Protein AF-A0AAW2S5D2-F1 (afdb_monomer_lite)

Radius of gyration: 19.03 Å; chains: 1; bounding box: 50×20×48 Å

pLDDT: mean 78.14, std 13.16, range [39.78, 91.56]

Secondary structure (DSSP, 8-state):
-HHHHHHHTSPSSHHHHHHHHS--SSHHHHHHHHHHHHHHHHHHHHHHHHHHHHHHHHHHHHTTSS---

Structure (mmCIF, N/CA/C/O backbone):
data_AF-A0AAW2S5D2-F1
#
_entry.id   AF-A0AAW2S5D2-F1
#
loop_
_atom_site.group_PDB
_atom_site.id
_atom_site.type_symbol
_atom_site.label_atom_id
_atom_site.label_alt_id
_atom_site.label_comp_id
_atom_site.label_asym_id
_atom_site.label_entity_id
_atom_site.label_seq_id
_atom_site.pdbx_PDB_ins_code
_atom_site.Cartn_x
_atom_site.Cartn_y
_atom_site.Cartn_z
_atom_site.occupancy
_atom_site.B_iso_or_equiv
_atom_site.auth_seq_id
_atom_site.auth_comp_id
_atom_site.auth_asym_id
_atom_site.auth_atom_id
_atom_site.pdbx_PDB_model_num
ATOM 1 N N . MET A 1 1 ? 14.709 -12.747 -2.163 1.00 63.31 1 MET A N 1
ATOM 2 C CA . MET A 1 1 ? 13.836 -11.825 -2.926 1.00 63.31 1 MET A CA 1
ATOM 3 C C . MET A 1 1 ? 13.317 -10.768 -1.950 1.00 63.31 1 MET A C 1
ATOM 5 O O . MET A 1 1 ? 12.357 -11.032 -1.241 1.00 63.31 1 MET A O 1
ATOM 9 N N . LEU A 1 2 ? 14.015 -9.633 -1.825 1.00 78.75 2 LEU A N 1
ATOM 10 C CA . LEU A 1 2 ? 13.840 -8.664 -0.724 1.00 78.75 2 LEU A CA 1
ATOM 11 C C . LEU A 1 2 ? 12.442 -8.007 -0.690 1.00 78.75 2 LEU A C 1
ATOM 13 O O . LEU A 1 2 ? 11.898 -7.749 0.380 1.00 78.75 2 LEU A O 1
ATOM 17 N N . VAL A 1 3 ? 11.838 -7.811 -1.865 1.00 78.62 3 VAL A N 1
ATOM 18 C CA . VAL A 1 3 ? 10.476 -7.275 -2.037 1.00 78.62 3 VAL A CA 1
ATOM 19 C C . VAL A 1 3 ? 9.426 -8.190 -1.398 1.00 78.62 3 VAL A C 1
ATOM 21 O O . VAL A 1 3 ? 8.565 -7.716 -0.669 1.00 78.62 3 VAL A O 1
ATOM 24 N N . ASN A 1 4 ? 9.535 -9.508 -1.598 1.00 78.44 4 ASN A N 1
ATOM 25 C CA . ASN A 1 4 ? 8.580 -10.475 -1.049 1.00 78.44 4 ASN A CA 1
ATOM 26 C C . ASN A 1 4 ? 8.637 -10.529 0.490 1.00 78.44 4 ASN A C 1
ATOM 28 O O . ASN A 1 4 ? 7.607 -10.531 1.161 1.00 78.44 4 ASN A O 1
ATOM 32 N N . THR A 1 5 ? 9.845 -10.514 1.065 1.00 82.38 5 THR A N 1
ATOM 33 C CA . THR A 1 5 ? 10.024 -10.442 2.52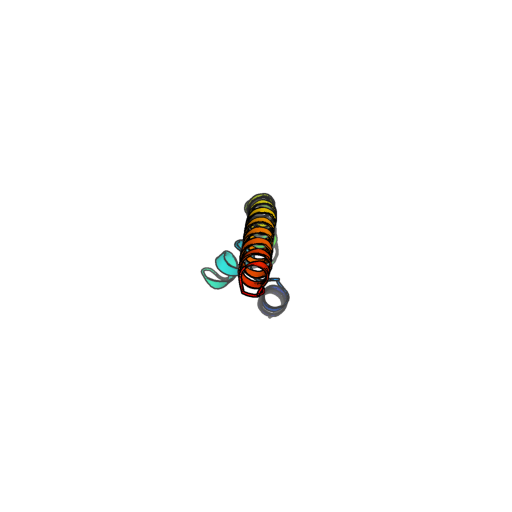5 1.00 82.38 5 THR A CA 1
ATOM 34 C C . THR A 1 5 ? 9.493 -9.133 3.102 1.00 82.38 5 THR A C 1
ATOM 36 O O . THR A 1 5 ? 8.900 -9.143 4.175 1.00 82.38 5 THR A O 1
ATOM 39 N N . PHE A 1 6 ? 9.643 -8.018 2.379 1.00 82.62 6 PHE A N 1
ATOM 40 C CA . PHE A 1 6 ? 9.087 -6.732 2.791 1.00 82.62 6 PHE A CA 1
ATOM 41 C C . PHE A 1 6 ? 7.554 -6.765 2.818 1.00 82.62 6 PHE A C 1
ATOM 43 O O . PHE A 1 6 ? 6.952 -6.392 3.819 1.00 82.62 6 PHE A O 1
ATOM 50 N N . THR A 1 7 ? 6.914 -7.284 1.764 1.00 81.00 7 THR A N 1
ATOM 51 C CA . THR A 1 7 ? 5.447 -7.363 1.695 1.00 81.00 7 THR A CA 1
ATOM 52 C C . THR A 1 7 ? 4.832 -8.243 2.781 1.00 81.00 7 THR A C 1
ATOM 54 O O . THR A 1 7 ? 3.736 -7.947 3.240 1.00 81.00 7 THR A O 1
ATOM 57 N N . GLN A 1 8 ? 5.536 -9.286 3.232 1.00 83.50 8 GLN A N 1
ATOM 58 C CA . GLN A 1 8 ? 5.075 -10.159 4.321 1.00 83.50 8 GLN A CA 1
ATOM 59 C C . GLN A 1 8 ? 5.106 -9.481 5.698 1.00 83.50 8 GLN A C 1
ATOM 61 O O . GLN A 1 8 ? 4.380 -9.903 6.592 1.00 83.50 8 GLN A O 1
ATOM 66 N N . GLY A 1 9 ? 5.928 -8.441 5.876 1.00 85.06 9 GLY A N 1
ATOM 67 C CA . GLY A 1 9 ? 5.991 -7.659 7.114 1.00 85.06 9 GLY A CA 1
ATOM 68 C C . GLY A 1 9 ? 4.959 -6.531 7.199 1.00 85.06 9 GLY A C 1
ATOM 69 O O . GLY A 1 9 ? 4.879 -5.859 8.224 1.00 85.06 9 GLY A O 1
ATOM 70 N N . LEU A 1 10 ? 4.183 -6.293 6.137 1.00 85.62 10 LEU A N 1
ATOM 71 C CA . LEU A 1 10 ? 3.176 -5.237 6.117 1.00 85.62 10 LEU A CA 1
ATOM 72 C C . LEU A 1 10 ? 1.916 -5.664 6.875 1.00 85.62 10 LEU A C 1
ATOM 74 O O . LEU A 1 10 ? 1.445 -6.795 6.759 1.00 85.62 10 LEU A O 1
ATOM 78 N N . HIS A 1 11 ? 1.337 -4.724 7.620 1.00 83.31 11 HIS A N 1
ATOM 79 C CA . HIS A 1 11 ? 0.015 -4.914 8.207 1.00 83.31 11 HIS A CA 1
ATOM 80 C C . HIS A 1 11 ? -1.051 -5.026 7.109 1.00 83.31 11 HIS A C 1
ATOM 82 O O . HIS A 1 11 ? -0.953 -4.399 6.054 1.00 83.31 11 HIS A O 1
ATOM 88 N N . GLY A 1 12 ? -2.091 -5.820 7.373 1.00 83.12 12 GLY A N 1
ATOM 89 C CA . GLY A 1 12 ? -3.228 -5.947 6.465 1.00 83.12 12 GLY A CA 1
ATOM 90 C C . GLY A 1 12 ? -3.986 -4.624 6.329 1.00 83.12 12 GLY A C 1
ATOM 91 O O . GLY A 1 12 ? -4.405 -4.053 7.336 1.00 83.12 12 GLY A O 1
ATOM 92 N N . GLY A 1 13 ? -4.178 -4.178 5.087 1.00 87.00 13 GLY A N 1
ATOM 93 C CA . GLY A 1 13 ? -4.819 -2.911 4.728 1.00 87.00 13 GLY A CA 1
ATOM 94 C C . GLY A 1 13 ? -4.869 -2.696 3.205 1.00 87.00 13 GLY A C 1
ATOM 95 O O . GLY A 1 13 ? -4.338 -3.522 2.450 1.00 87.00 13 GLY A O 1
ATOM 96 N N . PRO A 1 14 ? -5.521 -1.623 2.722 1.00 89.19 14 PRO A N 1
ATOM 97 C CA . PRO A 1 14 ? -5.602 -1.258 1.305 1.00 89.19 14 PRO A CA 1
ATOM 98 C C . PRO A 1 14 ? -4.290 -1.341 0.501 1.00 89.19 14 PRO A C 1
ATOM 100 O O . PRO A 1 14 ? -4.300 -1.798 -0.646 1.00 89.19 14 PRO A O 1
ATOM 103 N N . LEU A 1 15 ? -3.159 -0.927 1.078 1.00 90.12 15 LEU A N 1
ATOM 104 C CA . LEU A 1 15 ? -1.840 -1.020 0.451 1.00 90.12 15 LEU A CA 1
ATOM 105 C C . LEU A 1 15 ? -1.399 -2.481 0.310 1.00 90.12 15 LEU A C 1
ATOM 107 O O . LEU A 1 15 ? -0.976 -2.894 -0.772 1.00 90.12 15 LEU A O 1
ATOM 111 N N . PHE A 1 16 ? -1.529 -3.274 1.376 1.00 89.62 16 PHE A N 1
ATOM 112 C CA . PHE A 1 16 ? -1.207 -4.702 1.352 1.00 89.62 16 PHE A CA 1
ATOM 113 C C . PHE A 1 16 ? -2.058 -5.445 0.314 1.00 89.62 16 PHE A C 1
ATOM 115 O O . PHE A 1 16 ? -1.525 -6.203 -0.495 1.00 89.62 16 PHE A O 1
ATOM 122 N N . GLU A 1 17 ? -3.364 -5.175 0.261 1.00 89.88 17 GLU A N 1
ATOM 123 C CA . GLU A 1 17 ? -4.258 -5.765 -0.742 1.00 89.88 17 GLU A CA 1
ATOM 124 C C . GLU A 1 17 ? -3.862 -5.387 -2.175 1.00 89.88 17 GLU A C 1
ATOM 126 O O . GLU A 1 17 ? -3.943 -6.214 -3.087 1.00 89.88 17 GLU A O 1
ATOM 131 N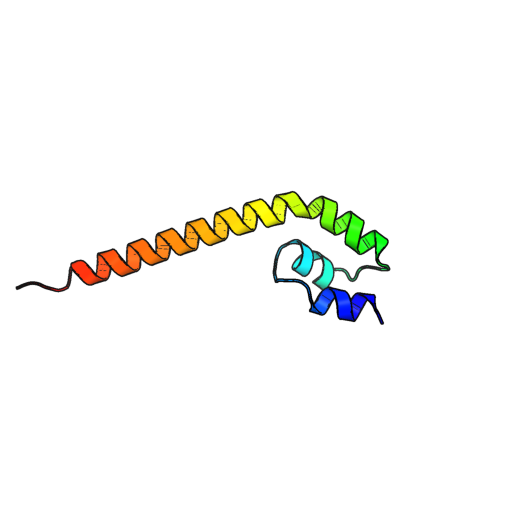 N . SER A 1 18 ? -3.428 -4.143 -2.391 1.00 90.94 18 SER A N 1
ATOM 132 C CA . SER A 1 18 ? -2.926 -3.677 -3.687 1.00 90.94 18 SER A CA 1
ATOM 133 C C . SER A 1 18 ? -1.675 -4.447 -4.120 1.00 90.94 18 SER A C 1
ATOM 135 O O . SER A 1 18 ? -1.583 -4.897 -5.266 1.00 90.94 18 SER A O 1
ATOM 137 N N . LEU A 1 19 ? -0.738 -4.657 -3.192 1.00 90.25 19 LEU A N 1
ATOM 138 C CA . LEU A 1 19 ? 0.500 -5.401 -3.434 1.00 90.25 19 LEU A CA 1
ATOM 139 C C . LEU A 1 19 ? 0.249 -6.903 -3.636 1.00 90.25 19 LEU A C 1
ATOM 141 O O . LEU A 1 19 ? 0.902 -7.514 -4.479 1.00 90.25 19 LEU A O 1
ATOM 145 N N . ALA A 1 20 ? -0.729 -7.482 -2.937 1.00 87.62 20 ALA A N 1
ATOM 146 C CA . ALA A 1 20 ? -1.136 -8.875 -3.120 1.00 87.62 20 ALA A CA 1
ATOM 147 C C . ALA A 1 20 ? -1.789 -9.117 -4.493 1.00 87.62 20 ALA A C 1
ATOM 149 O O . ALA A 1 20 ? -1.554 -10.150 -5.117 1.00 87.62 20 ALA A O 1
ATOM 150 N N . LYS A 1 21 ? -2.589 -8.161 -4.990 1.00 89.94 21 LYS A N 1
ATOM 151 C CA . LYS A 1 21 ? -3.237 -8.246 -6.314 1.00 89.94 21 LYS A CA 1
ATOM 152 C C . LYS A 1 21 ? -2.248 -8.073 -7.459 1.00 89.94 21 LYS A C 1
ATOM 154 O O . LYS A 1 21 ? -2.346 -8.763 -8.471 1.00 89.94 21 LYS A O 1
ATOM 159 N N . LYS A 1 22 ? -1.323 -7.122 -7.325 1.00 90.31 22 LYS A N 1
ATOM 160 C CA . LYS A 1 22 ? -0.286 -6.855 -8.320 1.00 90.31 22 LYS A CA 1
ATOM 161 C C . LYS A 1 22 ? 1.055 -6.709 -7.604 1.00 90.31 22 LYS A C 1
ATOM 163 O O . LYS A 1 22 ? 1.301 -5.626 -7.062 1.00 90.31 22 LYS A O 1
ATOM 168 N N . PRO A 1 23 ? 1.930 -7.731 -7.658 1.00 87.19 23 PRO A N 1
ATOM 169 C CA . PRO A 1 23 ? 3.262 -7.647 -7.080 1.00 87.19 23 PRO A CA 1
ATOM 170 C C . PRO A 1 23 ? 3.995 -6.401 -7.580 1.00 87.19 23 PRO A C 1
ATOM 172 O O . PRO A 1 23 ? 3.879 -6.027 -8.753 1.00 87.19 23 PRO A O 1
ATOM 175 N N . ALA A 1 24 ? 4.706 -5.731 -6.680 1.00 87.62 24 ALA A N 1
ATOM 176 C CA . ALA A 1 24 ? 5.561 -4.616 -7.053 1.00 87.62 24 ALA A CA 1
ATOM 177 C C . ALA A 1 24 ? 6.833 -5.132 -7.733 1.00 87.62 24 ALA A C 1
ATOM 179 O O . ALA A 1 24 ? 7.363 -6.180 -7.356 1.00 87.62 24 ALA A O 1
ATOM 180 N N . ALA A 1 25 ? 7.309 -4.400 -8.739 1.00 89.06 25 ALA A N 1
ATOM 181 C CA . ALA A 1 25 ? 8.526 -4.771 -9.461 1.00 89.06 25 ALA A CA 1
ATOM 182 C C . ALA A 1 25 ? 9.787 -4.523 -8.616 1.00 89.06 25 ALA A C 1
ATOM 184 O O . ALA A 1 25 ? 10.715 -5.332 -8.617 1.00 89.06 25 ALA A O 1
ATOM 185 N N . ASP A 1 26 ? 9.799 -3.419 -7.872 1.00 90.25 26 ASP A N 1
ATOM 186 C CA . ASP A 1 26 ? 10.913 -2.978 -7.046 1.00 90.25 26 ASP A CA 1
ATOM 187 C C . ASP A 1 26 ? 10.423 -2.186 -5.820 1.00 90.25 26 ASP A C 1
ATOM 189 O O . ASP A 1 26 ? 9.224 -2.035 -5.572 1.00 90.25 26 ASP A O 1
ATOM 193 N N . PHE A 1 27 ? 11.371 -1.692 -5.024 1.00 89.00 27 PHE A N 1
ATOM 194 C CA . PHE A 1 27 ? 11.067 -0.869 -3.855 1.00 89.00 27 PHE A CA 1
ATOM 195 C C . PHE A 1 27 ? 10.469 0.493 -4.212 1.00 89.00 27 PHE A C 1
ATOM 197 O O . PHE A 1 27 ? 9.673 1.014 -3.435 1.00 89.00 27 PHE A O 1
ATOM 204 N N . LEU A 1 28 ? 10.818 1.071 -5.362 1.00 91.19 28 LEU A N 1
ATOM 205 C CA . LEU A 1 28 ? 10.297 2.376 -5.765 1.00 91.19 28 LEU A CA 1
ATOM 206 C C . LEU A 1 28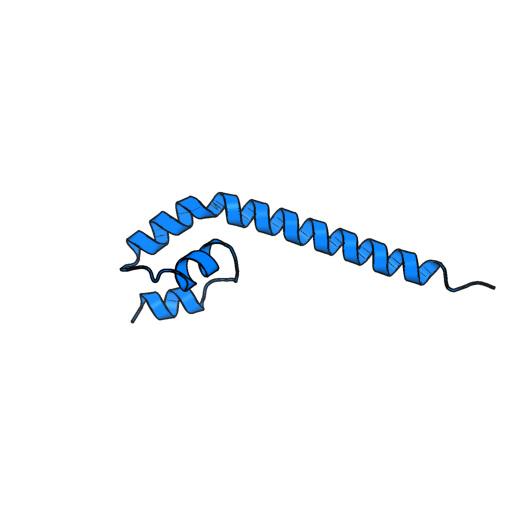 ? 8.803 2.288 -6.091 1.00 91.19 28 LEU A C 1
ATOM 208 O O . LEU A 1 28 ? 8.039 3.148 -5.660 1.00 91.19 28 LEU A O 1
ATOM 212 N N . ASP A 1 29 ? 8.366 1.217 -6.754 1.00 90.44 29 ASP A N 1
ATOM 213 C CA . ASP A 1 29 ? 6.949 0.928 -6.999 1.00 90.44 29 ASP A CA 1
ATOM 214 C C . ASP A 1 29 ? 6.189 0.711 -5.678 1.00 90.44 29 ASP A C 1
ATOM 216 O O . ASP A 1 29 ? 5.069 1.197 -5.516 1.00 90.44 29 ASP A O 1
ATOM 220 N N . ILE A 1 30 ? 6.809 0.062 -4.682 1.00 90.19 30 ILE A N 1
ATOM 221 C CA . ILE A 1 30 ? 6.210 -0.052 -3.342 1.00 90.19 30 ILE A CA 1
ATOM 222 C C . ILE A 1 30 ? 6.015 1.331 -2.713 1.00 90.19 30 ILE A C 1
ATOM 224 O O . ILE A 1 30 ? 4.922 1.618 -2.227 1.00 90.19 30 ILE A O 1
ATOM 228 N N . LEU A 1 31 ? 7.043 2.184 -2.726 1.00 90.94 31 LEU A N 1
ATOM 229 C CA . LEU A 1 31 ? 6.986 3.515 -2.114 1.00 90.94 31 LEU A CA 1
ATOM 230 C C . LEU A 1 31 ? 5.973 4.429 -2.818 1.00 90.94 31 LEU A C 1
ATOM 232 O O . LEU A 1 31 ? 5.166 5.067 -2.147 1.00 90.94 31 LEU A O 1
ATOM 236 N N . ALA A 1 32 ? 5.942 4.424 -4.152 1.00 91.56 32 ALA A N 1
ATOM 237 C CA . ALA A 1 32 ? 4.982 5.203 -4.934 1.00 91.56 32 ALA A CA 1
ATOM 238 C C . ALA A 1 32 ? 3.531 4.772 -4.660 1.00 91.56 32 ALA A C 1
ATOM 240 O O . ALA A 1 32 ? 2.614 5.594 -4.581 1.00 91.56 32 ALA A O 1
ATOM 241 N N . ARG A 1 33 ? 3.295 3.467 -4.472 1.00 91.25 33 ARG A N 1
ATOM 242 C CA . ARG A 1 33 ? 1.981 2.975 -4.045 1.00 91.25 33 ARG A CA 1
ATOM 243 C C . ARG A 1 33 ? 1.697 3.359 -2.599 1.00 91.25 33 ARG A C 1
ATOM 245 O O . ARG A 1 33 ? 0.593 3.812 -2.325 1.00 91.25 33 ARG A O 1
ATOM 252 N N . ALA A 1 34 ? 2.657 3.221 -1.692 1.00 90.62 34 ALA A N 1
ATOM 253 C CA . ALA A 1 34 ? 2.476 3.596 -0.293 1.00 90.62 34 ALA A CA 1
ATOM 254 C C . ALA A 1 34 ? 2.038 5.061 -0.157 1.00 90.62 34 ALA A C 1
ATOM 256 O O . ALA A 1 34 ? 1.056 5.332 0.528 1.00 90.62 34 ALA A O 1
ATOM 257 N N . GLU A 1 35 ? 2.666 5.974 -0.901 1.00 91.44 35 GLU A N 1
ATOM 258 C CA . GLU A 1 35 ? 2.274 7.386 -0.959 1.00 91.44 35 GLU A CA 1
ATOM 259 C C . GLU A 1 35 ? 0.807 7.560 -1.385 1.00 91.44 35 GLU A C 1
ATOM 261 O O . GLU A 1 35 ? 0.039 8.268 -0.733 1.00 91.44 35 GLU A O 1
ATOM 266 N N . LYS A 1 36 ? 0.370 6.838 -2.425 1.00 89.50 36 LYS A N 1
ATOM 267 C CA . LYS A 1 36 ? -1.023 6.868 -2.895 1.00 89.50 36 LYS A CA 1
ATOM 268 C C . LYS A 1 36 ? -2.022 6.338 -1.858 1.00 89.50 36 LYS A C 1
ATOM 270 O O . LYS A 1 36 ? -3.167 6.793 -1.826 1.00 89.50 36 LYS A O 1
ATOM 275 N N . TYR A 1 37 ? -1.627 5.350 -1.057 1.00 88.81 37 TYR A N 1
ATOM 276 C CA . TYR A 1 37 ? -2.510 4.675 -0.102 1.00 88.81 37 TYR A CA 1
ATOM 277 C C . TYR A 1 37 ? -2.440 5.237 1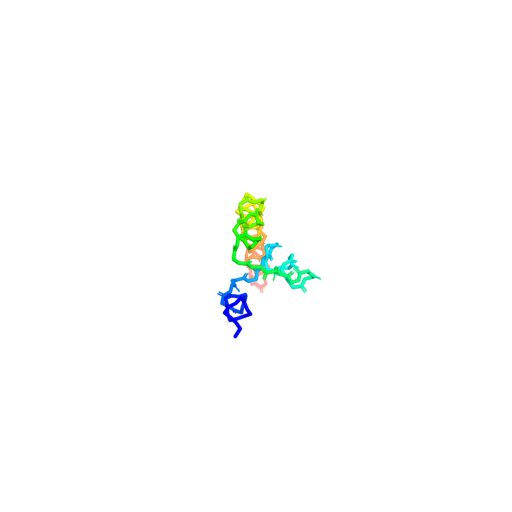.322 1.00 88.81 37 TYR A C 1
ATOM 279 O O . TYR A 1 37 ? -3.309 4.897 2.115 1.00 88.81 37 TYR A O 1
ATOM 287 N N . MET A 1 38 ? -1.502 6.132 1.640 1.00 83.75 38 MET A N 1
ATOM 288 C CA . MET A 1 38 ? -1.301 6.658 2.998 1.00 83.75 38 MET A CA 1
ATOM 289 C C . MET A 1 38 ? -2.588 7.251 3.602 1.00 83.75 38 MET A C 1
ATOM 291 O O . MET A 1 38 ? -3.022 6.851 4.677 1.00 83.75 38 MET A O 1
ATOM 295 N N . ASN A 1 39 ? -3.299 8.091 2.842 1.00 83.19 39 ASN A N 1
ATOM 296 C CA . ASN A 1 39 ? -4.571 8.677 3.289 1.00 83.19 39 ASN A CA 1
ATOM 297 C C . ASN A 1 39 ? -5.718 7.647 3.366 1.00 83.19 39 ASN A C 1
ATOM 299 O O . ASN A 1 39 ? -6.646 7.780 4.169 1.00 83.19 39 ASN A O 1
ATOM 303 N N . LEU A 1 40 ? -5.697 6.625 2.505 1.00 83.31 40 LEU A N 1
ATOM 304 C CA . LEU A 1 40 ? -6.709 5.563 2.494 1.00 83.31 40 LEU A CA 1
ATOM 305 C C . LEU A 1 40 ? -6.542 4.621 3.688 1.00 83.31 40 LEU A C 1
ATOM 307 O O . LEU A 1 40 ? -7.538 4.188 4.258 1.00 83.31 40 LEU A O 1
ATOM 311 N N . GLU A 1 41 ? -5.304 4.333 4.077 1.00 84.75 41 GLU A N 1
ATOM 312 C CA . GLU A 1 41 ? -4.973 3.550 5.269 1.00 84.75 41 GLU A CA 1
ATOM 313 C C . GLU A 1 41 ? -5.435 4.272 6.538 1.00 84.75 41 GLU A C 1
ATOM 315 O O . GLU A 1 41 ? -6.171 3.696 7.339 1.00 84.75 41 GLU A O 1
ATOM 320 N N . ASP A 1 42 ? -5.117 5.562 6.675 1.00 82.38 42 ASP A N 1
ATOM 321 C CA . ASP A 1 42 ? -5.525 6.352 7.841 1.00 82.38 42 ASP A CA 1
ATOM 322 C C . ASP A 1 42 ? -7.052 6.430 7.972 1.00 82.38 42 ASP A C 1
ATOM 324 O O . ASP A 1 42 ? -7.625 6.189 9.040 1.00 82.38 42 ASP A O 1
ATOM 328 N N . THR A 1 43 ? -7.751 6.702 6.866 1.00 82.50 43 THR A N 1
ATOM 329 C CA . THR A 1 43 ? -9.222 6.736 6.860 1.00 82.50 43 THR A CA 1
ATOM 330 C C . THR A 1 43 ? -9.839 5.360 7.113 1.00 82.50 43 THR A C 1
ATOM 332 O O . THR A 1 43 ? -10.857 5.260 7.809 1.00 82.50 43 THR A O 1
ATOM 335 N N . TRP A 1 44 ? -9.227 4.286 6.606 1.00 84.44 44 TRP A N 1
ATOM 336 C CA . TRP A 1 44 ? -9.650 2.914 6.875 1.00 84.44 44 TRP A CA 1
ATOM 337 C C . TRP A 1 44 ? -9.485 2.548 8.353 1.00 84.44 44 TRP A C 1
ATOM 339 O O . TRP A 1 44 ? -10.427 2.019 8.948 1.00 84.44 44 TRP A O 1
ATOM 349 N N . LEU A 1 45 ? -8.356 2.901 8.972 1.00 82.06 45 LEU A N 1
ATOM 350 C CA . LEU A 1 45 ? -8.097 2.680 10.397 1.00 82.06 45 LEU A CA 1
ATOM 351 C C . LEU A 1 45 ? -9.110 3.424 11.271 1.00 82.06 45 LEU A C 1
ATOM 353 O O . LEU A 1 45 ? -9.700 2.831 12.177 1.00 82.06 45 LEU A O 1
ATOM 357 N N . VAL A 1 46 ? -9.385 4.696 10.969 1.00 81.75 46 VAL A N 1
ATOM 358 C CA . VAL A 1 46 ? -10.397 5.484 11.692 1.00 81.75 46 VAL A CA 1
ATOM 359 C C . VAL A 1 46 ? -11.780 4.845 11.564 1.00 81.75 46 VAL A C 1
ATOM 361 O O . VAL A 1 46 ? -12.498 4.712 12.562 1.00 81.75 46 VAL A O 1
ATOM 364 N N . LYS A 1 47 ? -12.164 4.403 10.360 1.00 78.50 47 LYS A N 1
ATOM 365 C CA . LYS A 1 47 ? -13.454 3.742 10.127 1.00 78.50 47 LYS A CA 1
ATOM 366 C C . LYS A 1 47 ? -13.551 2.411 10.871 1.00 78.50 47 LYS A C 1
ATOM 368 O O . LYS A 1 47 ? -14.576 2.161 11.505 1.00 78.50 47 LYS A O 1
ATOM 373 N N . LYS A 1 48 ? -12.502 1.587 10.828 1.00 80.19 48 LYS A N 1
ATOM 374 C CA . LYS A 1 48 ? -12.435 0.300 11.530 1.00 80.19 48 LYS A CA 1
ATOM 375 C C . LYS A 1 48 ? -12.574 0.492 13.039 1.00 80.19 48 LYS A C 1
ATOM 377 O O . LYS A 1 48 ? -13.489 -0.065 13.638 1.00 80.19 48 LYS A O 1
ATOM 382 N N . ASN A 1 49 ? -11.778 1.388 13.618 1.00 80.00 49 ASN A N 1
ATOM 383 C CA . ASN A 1 49 ? -11.839 1.710 15.044 1.00 80.00 49 ASN A CA 1
ATOM 384 C C . ASN A 1 49 ? -13.209 2.276 15.453 1.00 80.00 49 ASN A C 1
ATOM 386 O O . ASN A 1 49 ? -13.698 2.009 16.548 1.00 80.00 49 ASN A O 1
ATOM 390 N N . SER A 1 50 ? -13.861 3.044 14.576 1.00 74.12 50 SER A N 1
ATOM 391 C CA . SER A 1 50 ? -15.20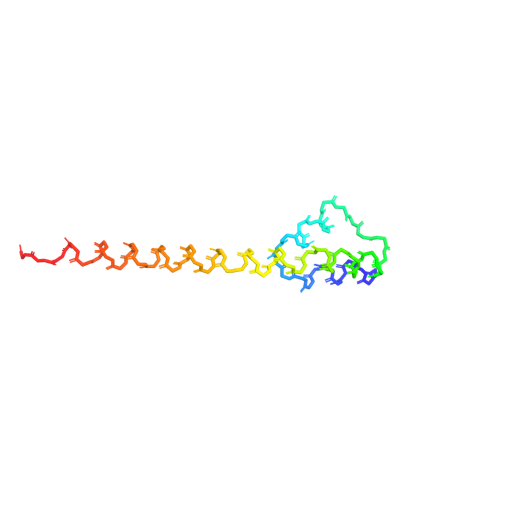8 3.570 14.836 1.00 74.12 50 SER A CA 1
ATOM 392 C C . SER A 1 50 ? -16.285 2.483 14.791 1.00 74.12 50 SER A C 1
ATOM 394 O O . SER A 1 50 ? -17.263 2.562 15.532 1.00 74.12 50 SER A O 1
ATOM 396 N N . GLN A 1 51 ? -16.131 1.472 13.933 1.00 71.88 51 GLN A N 1
ATOM 397 C CA . GLN A 1 51 ? -17.035 0.322 13.893 1.00 71.88 51 GLN A CA 1
ATOM 398 C C . GLN A 1 51 ? -16.839 -0.597 15.099 1.00 71.88 51 GLN A C 1
ATOM 400 O O . GLN A 1 51 ? -17.834 -1.029 15.677 1.00 71.88 51 GLN A O 1
ATOM 405 N N . ASP A 1 52 ? -15.598 -0.843 15.517 1.00 70.19 52 ASP A N 1
ATOM 406 C CA . ASP A 1 52 ? -15.317 -1.659 16.702 1.00 70.19 52 ASP A CA 1
ATOM 407 C C . ASP A 1 52 ? -15.883 -1.014 17.975 1.00 70.19 52 ASP A C 1
ATOM 409 O O . ASP A 1 52 ? -16.585 -1.682 18.732 1.00 70.19 52 ASP A O 1
ATOM 413 N N . LYS A 1 53 ? -15.740 0.310 18.140 1.00 66.56 53 LYS A N 1
ATOM 414 C CA . LYS A 1 53 ? -16.367 1.047 19.256 1.00 66.56 53 LYS A CA 1
ATOM 415 C C . LYS A 1 53 ? -17.895 0.955 19.273 1.00 66.56 53 LYS A C 1
ATOM 417 O O . LYS A 1 53 ? -18.501 0.933 20.340 1.00 66.56 53 LYS A O 1
ATOM 422 N N . ARG A 1 54 ? -18.544 0.911 18.103 1.00 64.06 54 ARG A N 1
ATOM 423 C CA . ARG A 1 54 ? -20.006 0.736 18.022 1.00 64.06 54 ARG A CA 1
ATOM 424 C C . ARG A 1 54 ? -20.423 -0.675 18.430 1.00 64.06 54 ARG A C 1
ATOM 426 O O . ARG A 1 54 ? -21.362 -0.813 19.204 1.00 64.06 54 ARG A O 1
ATOM 433 N N . LYS A 1 55 ? -19.696 -1.700 17.975 1.00 63.59 55 LYS A N 1
ATOM 434 C CA . LYS A 1 55 ? -19.957 -3.101 18.346 1.00 63.59 55 LYS A CA 1
ATOM 435 C C . LYS A 1 55 ? -19.761 -3.349 19.843 1.00 63.59 55 LYS A C 1
ATOM 437 O O . LYS A 1 55 ? -20.560 -4.052 20.454 1.00 63.59 55 LYS A O 1
ATOM 442 N N . GLU A 1 56 ? -18.744 -2.739 20.447 1.00 61.31 56 GLU A N 1
ATOM 443 C CA . GLU A 1 56 ? -18.513 -2.795 21.897 1.00 61.31 56 GLU A CA 1
ATOM 444 C C . GLU A 1 56 ? -19.674 -2.159 22.689 1.00 61.31 56 GLU A C 1
ATOM 446 O O . GLU A 1 56 ? -20.133 -2.697 23.702 1.00 61.31 56 GLU A O 1
ATOM 451 N N . ASN A 1 57 ? -20.222 -1.046 22.193 1.00 60.12 57 ASN A N 1
ATOM 452 C CA . ASN A 1 57 ? -21.337 -0.361 22.844 1.00 60.12 57 ASN A CA 1
ATOM 453 C C . ASN A 1 57 ? -22.677 -1.124 22.712 1.00 60.12 57 ASN A C 1
ATOM 455 O O . ASN A 1 57 ? -23.497 -1.111 23.630 1.00 60.12 57 ASN A O 1
ATOM 459 N N . GLU A 1 58 ? -22.904 -1.838 21.604 1.00 59.06 58 GLU A N 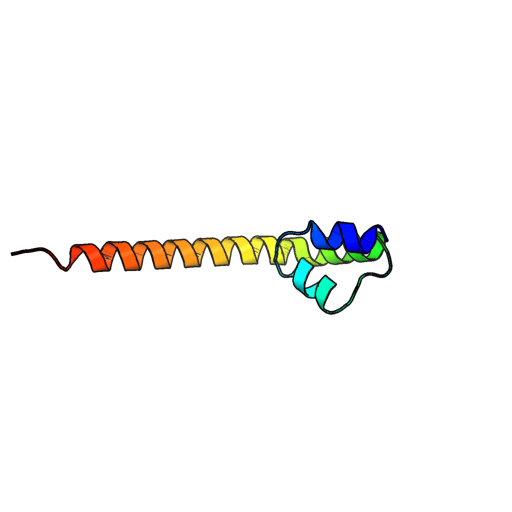1
ATOM 460 C CA . GLU A 1 58 ? -24.089 -2.698 21.415 1.00 59.06 58 GLU A CA 1
ATOM 461 C C . GLU A 1 58 ? -24.042 -3.986 22.262 1.00 59.06 58 GLU A C 1
ATOM 463 O O . GLU A 1 58 ? -25.060 -4.423 22.809 1.00 59.06 58 GLU A O 1
ATOM 468 N N . LEU A 1 59 ? -22.854 -4.571 22.446 1.00 58.38 59 LEU A N 1
ATOM 469 C CA . LEU A 1 59 ? -22.663 -5.746 23.305 1.00 58.38 59 LEU A CA 1
ATOM 470 C C . LEU A 1 59 ? -22.815 -5.411 24.799 1.00 58.38 59 LEU A C 1
ATOM 472 O O . LEU A 1 59 ? -23.400 -6.198 25.549 1.00 58.38 59 LEU A O 1
ATOM 476 N N . SER A 1 60 ? -22.341 -4.239 25.233 1.00 58.03 60 SER A N 1
ATOM 477 C CA . SER A 1 60 ? -22.451 -3.783 26.630 1.00 58.03 60 SER A CA 1
ATOM 478 C C . SER A 1 60 ? -23.857 -3.295 27.014 1.00 58.03 60 SER A C 1
ATOM 480 O O . SER A 1 60 ? -24.259 -3.413 28.172 1.00 58.03 60 SER A O 1
ATOM 482 N N . SER A 1 61 ? -24.644 -2.793 26.059 1.00 57.16 61 SER A N 1
ATOM 483 C CA . SER A 1 61 ? -26.047 -2.411 26.291 1.00 57.16 61 SER A CA 1
ATOM 484 C C . SER A 1 61 ? -26.988 -3.619 26.322 1.00 57.16 61 SER A C 1
ATOM 486 O O . SER A 1 61 ? -27.862 -3.684 27.183 1.00 57.16 61 SER A O 1
ATOM 488 N N . THR A 1 62 ? -26.757 -4.630 25.479 1.00 56.69 62 THR A N 1
ATOM 489 C CA . THR A 1 62 ? -27.550 -5.876 25.474 1.00 56.69 62 THR A CA 1
ATOM 490 C C . THR A 1 62 ? -27.383 -6.689 26.765 1.00 56.69 62 THR A C 1
ATOM 492 O O . THR A 1 62 ? -28.316 -7.353 27.216 1.00 56.69 62 THR A O 1
ATOM 495 N N . SER A 1 63 ? -26.213 -6.616 27.405 1.00 56.62 63 SER A N 1
ATOM 496 C CA . SER A 1 63 ? -25.938 -7.319 28.665 1.00 56.62 63 SER A CA 1
ATOM 497 C C . SER A 1 63 ? -26.501 -6.615 29.911 1.00 56.62 63 SER A C 1
ATOM 499 O O . SER A 1 63 ? -26.620 -7.257 30.951 1.00 56.62 63 SER A O 1
ATOM 501 N N . ARG A 1 64 ? -26.942 -5.348 29.816 1.00 54.38 64 ARG A N 1
ATOM 502 C CA . ARG A 1 64 ? -27.650 -4.638 30.904 1.00 54.38 64 ARG A CA 1
ATOM 503 C C . ARG A 1 64 ? -29.165 -4.858 30.923 1.00 54.38 64 ARG A C 1
ATOM 505 O O . ARG A 1 64 ? -29.787 -4.575 31.934 1.00 54.38 64 ARG A O 1
ATOM 512 N N . SER A 1 65 ? -29.764 -5.376 29.850 1.00 55.19 65 SER A N 1
ATOM 513 C CA . SER A 1 65 ? -31.222 -5.585 29.769 1.00 55.19 65 SER A CA 1
ATOM 514 C C . SER A 1 65 ? -31.692 -6.989 30.183 1.00 55.19 65 SER A C 1
ATOM 516 O O . SER A 1 65 ? -32.879 -7.276 30.064 1.00 55.19 65 SER A O 1
ATOM 518 N N . LYS A 1 66 ? -30.795 -7.876 30.647 1.00 56.81 66 LYS A N 1
ATOM 519 C CA . LYS A 1 66 ? -31.134 -9.252 31.080 1.00 56.81 66 LYS A CA 1
ATOM 520 C C . LYS A 1 66 ? -31.019 -9.535 32.589 1.00 56.81 66 LYS A C 1
ATOM 522 O O . LYS A 1 66 ? -31.216 -10.675 32.991 1.00 56.81 66 LYS A O 1
ATOM 527 N N . GLY A 1 67 ? -30.760 -8.529 33.416 1.00 54.16 67 GLY A N 1
ATOM 528 C CA . GLY A 1 67 ? -31.056 -8.550 34.856 1.00 54.16 67 GLY A CA 1
ATOM 529 C C . GLY A 1 67 ? -31.661 -7.188 35.166 1.00 54.16 67 GLY A C 1
ATOM 530 O O . GLY A 1 67 ? -31.090 -6.187 34.757 1.00 54.16 67 GLY A O 1
ATOM 531 N N . GLU A 1 68 ? -32.860 -7.035 35.701 1.00 39.78 68 GLU A N 1
ATOM 532 C CA . GLU A 1 68 ? -33.571 -7.716 36.791 1.00 39.78 68 GLU A CA 1
ATOM 533 C C . GLU A 1 68 ? -35.085 -7.410 36.640 1.00 39.78 68 GLU A C 1
ATOM 535 O O . GLU A 1 68 ? -35.438 -6.621 35.751 1.00 39.78 68 GLU A O 1
ATOM 540 N N . PRO A 1 69 ? -35.989 -7.904 37.512 1.00 56.91 69 PRO A N 1
ATOM 541 C CA . PRO A 1 69 ? -35.828 -8.862 38.616 1.00 56.91 69 PRO A CA 1
ATOM 542 C C . PRO A 1 69 ? -36.548 -10.205 38.408 1.00 56.91 69 PRO A C 1
ATOM 544 O O . PRO A 1 69 ? -37.499 -10.277 37.597 1.00 56.91 69 PRO A O 1
#

Foldseek 3Di:
DVQVVVLVPDDDDPLNVVCVVPPDPDVVSSVVSCVVCVVVRVVVVVVVVVVVVVVVVVVVVVVVVPDDD

Sequence (69 aa):
MLVNTFTQGLHGGPLFESLAKKPAADFLDILARAEKYMNLEDTWLVKKNSQDKRKENELSSTSRSKGEP

Organism: Sesamum radiatum (NCBI:txid300843)